Protein AF-A0A4R1WVF6-F1 (afdb_monomer_lite)

Structure (mmCIF, N/CA/C/O backbone):
data_AF-A0A4R1WVF6-F1
#
_entry.id   AF-A0A4R1WVF6-F1
#
loop_
_atom_site.group_PDB
_atom_site.id
_atom_site.type_symbol
_atom_site.label_atom_id
_atom_site.label_alt_id
_atom_site.label_comp_id
_atom_site.label_asym_id
_atom_site.label_entity_id
_atom_site.label_seq_id
_atom_site.pdbx_PDB_ins_code
_atom_site.Cartn_x
_atom_site.Cartn_y
_atom_site.Cartn_z
_atom_site.occupancy
_atom_site.B_iso_or_equiv
_atom_site.auth_seq_id
_atom_site.auth_comp_id
_atom_site.auth_asym_id
_atom_site.auth_atom_id
_atom_site.pdbx_PDB_model_num
ATOM 1 N N . MET A 1 1 ? -11.451 -0.029 1.224 1.00 90.88 1 MET A N 1
ATOM 2 C CA . MET A 1 1 ? -11.492 0.212 -0.246 1.00 90.88 1 MET A CA 1
ATOM 3 C C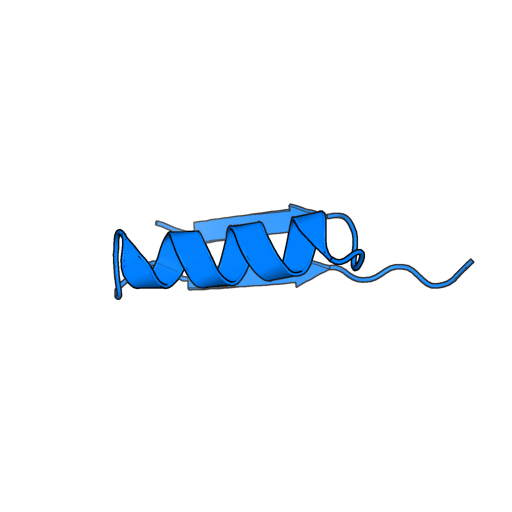 . MET A 1 1 ? -10.286 -0.465 -0.894 1.00 90.88 1 MET A C 1
ATOM 5 O O . MET A 1 1 ? -9.266 -0.567 -0.222 1.00 90.88 1 MET A O 1
ATOM 9 N N . ARG A 1 2 ? -10.379 -0.950 -2.144 1.00 96.44 2 ARG A N 1
ATOM 10 C CA . ARG A 1 2 ? -9.210 -1.484 -2.868 1.00 96.44 2 ARG A CA 1
ATOM 11 C C . ARG A 1 2 ? -8.638 -0.408 -3.785 1.00 96.44 2 ARG A C 1
ATOM 13 O O . ARG A 1 2 ? -9.353 0.093 -4.649 1.00 96.44 2 ARG A O 1
ATOM 20 N N . LEU A 1 3 ? -7.372 -0.061 -3.579 1.00 97.50 3 LEU A N 1
ATOM 21 C CA . LEU A 1 3 ? -6.647 0.945 -4.349 1.00 97.50 3 LEU A CA 1
ATOM 22 C C . LEU A 1 3 ? -5.576 0.256 -5.196 1.00 97.50 3 LEU A C 1
ATOM 24 O O . LEU A 1 3 ? -4.693 -0.411 -4.660 1.00 97.50 3 LEU A O 1
ATOM 28 N N . VAL A 1 4 ? -5.646 0.439 -6.513 1.00 97.94 4 VAL A N 1
ATOM 29 C CA . VAL A 1 4 ? -4.639 -0.061 -7.455 1.00 97.94 4 VAL A CA 1
ATOM 30 C C . VAL A 1 4 ? -3.847 1.121 -7.994 1.00 97.94 4 VAL A C 1
ATOM 32 O O . VAL A 1 4 ? -4.425 2.055 -8.546 1.00 97.94 4 VAL A O 1
ATOM 35 N N . ILE A 1 5 ? -2.529 1.075 -7.829 1.00 97.44 5 ILE A N 1
ATOM 36 C CA . ILE A 1 5 ? -1.592 2.095 -8.302 1.00 97.44 5 ILE A CA 1
ATOM 37 C C . ILE A 1 5 ? -0.728 1.465 -9.390 1.00 97.44 5 ILE A C 1
ATOM 39 O O . ILE A 1 5 ? -0.121 0.419 -9.173 1.00 97.44 5 ILE A O 1
ATOM 43 N N . ILE A 1 6 ? -0.676 2.096 -10.560 1.00 95.94 6 ILE A N 1
ATOM 44 C CA . ILE A 1 6 ? 0.106 1.652 -11.719 1.00 95.94 6 ILE A CA 1
ATOM 45 C C . ILE A 1 6 ? 1.240 2.659 -11.907 1.00 95.94 6 ILE A C 1
ATOM 47 O O . ILE A 1 6 ? 0.985 3.821 -12.215 1.00 95.94 6 ILE A O 1
ATOM 51 N N . GLY A 1 7 ? 2.482 2.218 -11.703 1.00 93.56 7 GLY A N 1
ATOM 52 C CA . GLY A 1 7 ? 3.673 3.067 -11.758 1.00 93.56 7 GLY A CA 1
ATOM 53 C C . GLY A 1 7 ? 4.464 3.022 -10.452 1.00 93.56 7 GLY A C 1
ATOM 54 O O . GLY A 1 7 ? 3.983 3.448 -9.406 1.00 93.56 7 GLY A O 1
ATOM 55 N N . GLY A 1 8 ? 5.695 2.512 -10.527 1.00 91.62 8 GLY A N 1
ATOM 56 C CA . GLY A 1 8 ? 6.580 2.281 -9.379 1.00 91.62 8 GLY A CA 1
ATOM 57 C C . GLY A 1 8 ? 7.519 3.432 -9.021 1.00 91.62 8 GLY A C 1
ATOM 58 O O . GLY A 1 8 ? 8.500 3.198 -8.326 1.00 91.62 8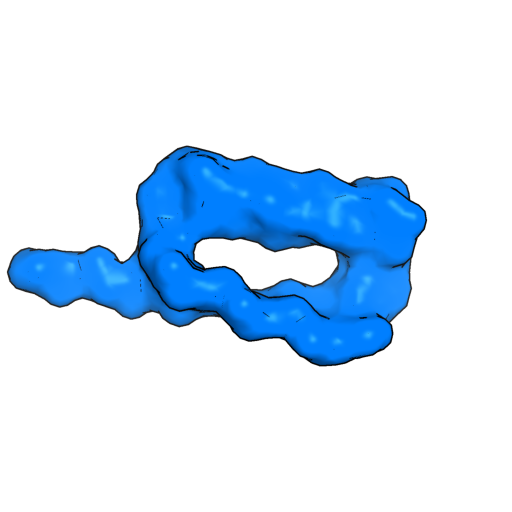 GLY A O 1
ATOM 59 N N . SER A 1 9 ? 7.273 4.642 -9.527 1.00 94.81 9 SER A N 1
ATOM 60 C CA . SER A 1 9 ? 8.067 5.815 -9.151 1.00 94.81 9 SER A CA 1
ATOM 61 C C . SER A 1 9 ? 7.735 6.276 -7.727 1.00 94.81 9 SER A C 1
ATOM 63 O O . SER A 1 9 ? 6.764 5.819 -7.113 1.00 94.81 9 SER A O 1
ATOM 65 N N . ASP A 1 10 ? 8.489 7.251 -7.220 1.00 96.69 10 ASP A N 1
ATOM 66 C CA . ASP A 1 10 ? 8.270 7.840 -5.893 1.00 96.69 10 ASP A CA 1
ATOM 67 C C . ASP A 1 10 ? 6.840 8.357 -5.700 1.00 96.69 10 ASP A C 1
ATOM 69 O O . ASP A 1 10 ? 6.286 8.267 -4.602 1.00 96.69 10 ASP A O 1
ATOM 73 N N . ALA A 1 11 ? 6.211 8.851 -6.771 1.00 96.19 11 ALA A N 1
ATOM 74 C CA . ALA A 1 11 ? 4.822 9.294 -6.745 1.00 96.19 11 ALA A CA 1
ATOM 75 C C . ALA A 1 11 ? 3.862 8.137 -6.420 1.00 96.19 11 ALA A C 1
ATOM 77 O O . ALA A 1 11 ? 2.992 8.285 -5.561 1.00 96.19 11 ALA A O 1
ATOM 78 N N . GLY A 1 12 ? 4.045 6.976 -7.058 1.00 96.12 12 GLY A N 1
ATOM 79 C CA . GLY A 1 12 ? 3.215 5.794 -6.821 1.00 96.12 12 GLY A CA 1
ATOM 80 C C . GLY A 1 12 ? 3.388 5.237 -5.408 1.00 96.12 12 GLY A C 1
ATOM 81 O O . GLY A 1 12 ? 2.407 4.951 -4.718 1.00 96.12 12 GLY A O 1
ATOM 82 N N . ILE A 1 13 ? 4.634 5.168 -4.936 1.00 96.69 13 ILE A N 1
ATOM 83 C CA . ILE A 1 13 ? 4.958 4.714 -3.577 1.00 96.69 13 ILE A CA 1
ATOM 84 C C . ILE A 1 13 ? 4.369 5.673 -2.533 1.00 96.69 13 ILE A C 1
ATOM 86 O O . ILE A 1 13 ? 3.691 5.242 -1.596 1.00 96.69 13 ILE A O 1
ATOM 90 N N . THR A 1 14 ? 4.566 6.982 -2.713 1.00 98.06 14 THR A N 1
ATOM 91 C CA . THR A 1 14 ? 4.070 8.008 -1.785 1.00 98.06 14 THR A CA 1
ATOM 92 C C . THR A 1 14 ? 2.546 8.005 -1.714 1.00 98.06 14 THR A C 1
ATOM 94 O O . THR A 1 14 ? 1.988 8.075 -0.617 1.00 98.06 14 THR A O 1
ATOM 97 N N . ALA A 1 15 ? 1.859 7.868 -2.853 1.00 97.38 15 ALA A N 1
ATOM 98 C CA . ALA A 1 15 ? 0.403 7.775 -2.894 1.00 97.38 15 ALA A CA 1
ATOM 99 C C . ALA A 1 15 ? -0.119 6.563 -2.102 1.00 97.38 15 ALA A C 1
ATOM 101 O O . ALA A 1 15 ? -1.049 6.706 -1.308 1.00 97.38 15 ALA A O 1
ATOM 102 N N . GLY A 1 16 ? 0.513 5.392 -2.245 1.00 97.31 16 GLY A N 1
ATOM 103 C CA . GLY A 1 16 ? 0.128 4.182 -1.511 1.00 97.31 16 GLY A CA 1
ATOM 104 C C . GLY A 1 16 ? 0.321 4.301 0.003 1.00 97.31 16 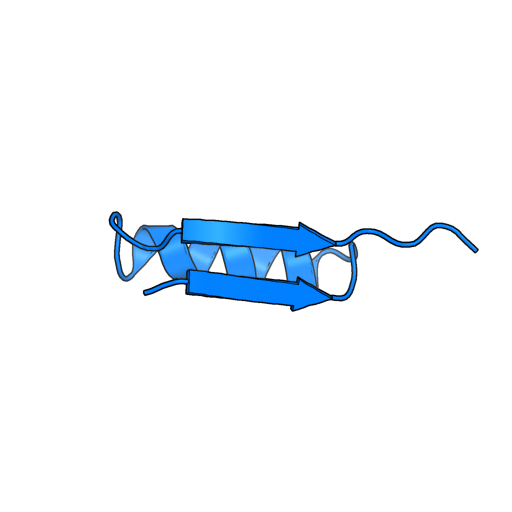GLY A C 1
ATOM 105 O O . GLY A 1 16 ? -0.563 3.932 0.779 1.00 97.31 16 GLY A O 1
ATOM 106 N N . LEU A 1 17 ? 1.446 4.877 0.436 1.00 97.69 17 LEU A N 1
ATOM 107 C CA . LEU A 1 17 ? 1.710 5.126 1.855 1.00 97.69 17 LEU A CA 1
ATOM 108 C C . LEU A 1 17 ? 0.718 6.134 2.447 1.00 97.69 17 LEU A C 1
ATOM 110 O O . LEU A 1 17 ?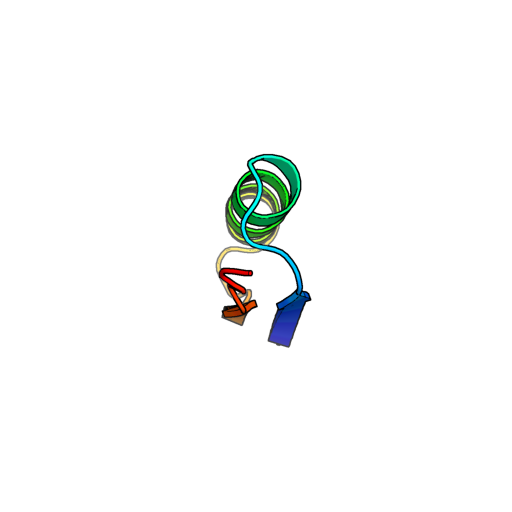 0.176 5.903 3.529 1.00 97.69 17 LEU A O 1
ATOM 114 N N . ARG A 1 18 ? 0.435 7.229 1.729 1.00 98.00 18 ARG A N 1
ATOM 115 C CA . ARG A 1 18 ? -0.547 8.234 2.159 1.00 98.00 18 ARG A CA 1
ATOM 116 C C . ARG A 1 18 ? -1.960 7.668 2.239 1.00 98.00 18 ARG A C 1
ATOM 118 O O . ARG A 1 18 ? -2.666 7.995 3.187 1.00 98.00 18 ARG A O 1
ATOM 125 N N . ALA A 1 19 ? -2.343 6.779 1.325 1.00 98.00 19 ALA A N 1
ATOM 126 C CA . ALA A 1 19 ? -3.646 6.124 1.367 1.00 98.00 19 ALA A CA 1
ATOM 127 C C . ALA A 1 19 ? -3.849 5.321 2.664 1.00 98.00 19 ALA A C 1
ATOM 129 O O . ALA A 1 19 ? -4.883 5.469 3.308 1.00 98.00 19 ALA A O 1
ATOM 130 N N . ARG A 1 20 ? -2.842 4.554 3.112 1.00 97.38 20 ARG A N 1
ATOM 131 C CA . ARG A 1 20 ? -2.911 3.823 4.395 1.00 97.38 20 ARG A CA 1
ATOM 132 C C . ARG A 1 20 ? -2.850 4.720 5.630 1.00 97.38 20 ARG A C 1
ATOM 134 O O . ARG A 1 20 ? -3.389 4.354 6.666 1.00 97.38 20 ARG A O 1
ATOM 141 N N . GLN A 1 21 ? -2.187 5.873 5.549 1.00 98.25 21 GLN A N 1
ATOM 142 C CA . GLN A 1 21 ? -2.202 6.853 6.643 1.00 98.25 21 GLN A CA 1
ATOM 143 C C . GLN A 1 21 ? -3.571 7.523 6.792 1.00 98.25 21 GLN A C 1
ATOM 145 O O . GLN A 1 21 ? -3.976 7.827 7.908 1.00 98.25 21 GLN A O 1
ATOM 150 N N . PHE A 1 22 ? -4.261 7.764 5.675 1.00 98.12 22 PHE A N 1
ATOM 151 C CA . PHE A 1 22 ? -5.595 8.357 5.659 1.00 98.12 22 PHE A CA 1
ATOM 152 C C . PHE A 1 22 ? -6.675 7.356 6.091 1.00 98.12 22 PHE A C 1
ATOM 154 O O . PHE A 1 22 ? -7.489 7.666 6.956 1.00 98.12 22 PHE A O 1
ATOM 161 N N . ASP A 1 23 ? -6.653 6.150 5.523 1.00 98.19 23 ASP A N 1
ATOM 162 C CA . ASP A 1 23 ? -7.515 5.032 5.906 1.00 98.19 23 ASP A CA 1
ATOM 163 C C . ASP A 1 23 ? -6.661 3.758 6.057 1.00 98.19 23 ASP A C 1
ATOM 165 O O . ASP A 1 23 ? -6.297 3.135 5.047 1.00 98.19 23 ASP A O 1
ATOM 169 N N . PRO A 1 24 ? -6.369 3.334 7.305 1.00 97.50 24 PRO A N 1
ATOM 170 C CA . PRO A 1 24 ? -5.581 2.134 7.591 1.00 97.50 24 PRO A CA 1
ATOM 171 C C . PRO A 1 24 ? -6.168 0.835 7.030 1.00 97.50 24 PRO A C 1
ATOM 173 O O . PRO A 1 24 ? -5.441 -0.148 6.893 1.00 97.50 24 PRO A O 1
ATOM 176 N N . THR A 1 25 ? -7.459 0.813 6.687 1.00 98.06 25 THR A N 1
ATOM 177 C CA . THR A 1 25 ? -8.128 -0.357 6.102 1.00 98.06 25 THR A CA 1
ATOM 178 C C . THR A 1 25 ? -7.999 -0.426 4.576 1.00 98.06 25 THR A C 1
ATOM 180 O O . THR A 1 25 ? -8.500 -1.364 3.950 1.00 98.06 25 THR A O 1
ATOM 183 N N . THR A 1 26 ? -7.321 0.544 3.950 1.00 98.00 26 THR A N 1
ATOM 184 C CA . THR A 1 26 ? -7.100 0.554 2.501 1.00 98.00 26 THR A CA 1
ATOM 185 C C . THR A 1 26 ? -6.198 -0.602 2.068 1.00 98.00 26 THR A C 1
ATOM 187 O O . THR A 1 26 ? -5.023 -0.692 2.441 1.00 98.00 26 THR A O 1
ATOM 190 N N . ASP A 1 27 ? -6.732 -1.453 1.193 1.00 98.31 27 ASP A N 1
ATOM 191 C CA . ASP A 1 27 ? -5.986 -2.516 0.528 1.00 98.31 27 ASP A CA 1
ATOM 192 C C . ASP A 1 27 ? -5.274 -1.945 -0.709 1.00 98.31 27 ASP A C 1
ATOM 194 O O . ASP A 1 27 ? -5.898 -1.699 -1.745 1.00 98.31 27 ASP A O 1
ATOM 198 N N . VAL A 1 28 ? -3.975 -1.666 -0.570 1.00 98.06 28 VAL A N 1
ATOM 199 C CA . VAL A 1 28 ? -3.138 -1.023 -1.594 1.00 98.06 28 VAL A CA 1
ATOM 200 C C . VAL A 1 28 ? -2.369 -2.075 -2.387 1.00 98.06 28 VAL A C 1
ATOM 202 O O . VAL A 1 28 ? -1.591 -2.837 -1.817 1.00 98.06 28 VAL A O 1
ATOM 205 N N . HIS A 1 29 ? -2.528 -2.052 -3.710 1.00 97.81 29 HIS A N 1
ATOM 206 C CA . HIS A 1 29 ? -1.781 -2.874 -4.664 1.00 97.81 29 HIS A CA 1
ATOM 207 C C . HIS A 1 29 ? -0.968 -1.956 -5.579 1.00 97.81 29 HIS A C 1
ATOM 209 O O . HIS A 1 29 ? -1.546 -1.167 -6.326 1.00 97.81 29 HIS A O 1
ATOM 215 N N . LEU A 1 30 ? 0.362 -2.052 -5.522 1.00 96.81 30 LEU A N 1
ATO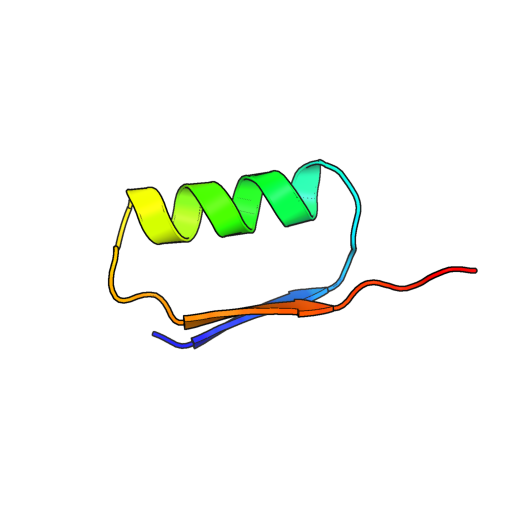M 216 C CA . LEU A 1 30 ? 1.272 -1.295 -6.385 1.00 96.81 30 LEU A CA 1
ATOM 217 C C . LEU A 1 30 ? 1.786 -2.197 -7.507 1.00 96.81 30 LEU A C 1
ATOM 219 O O . LEU A 1 30 ? 2.453 -3.197 -7.249 1.00 96.81 30 LEU A O 1
ATOM 223 N N . VAL A 1 31 ? 1.501 -1.820 -8.749 1.00 96.81 31 VAL A N 1
ATOM 224 C CA . VAL A 1 31 ? 2.021 -2.486 -9.941 1.00 96.81 31 VAL A CA 1
ATOM 225 C C . VAL A 1 31 ? 3.220 -1.699 -10.451 1.00 96.81 31 VAL A C 1
ATOM 227 O O . VAL A 1 31 ? 3.104 -0.544 -10.871 1.00 96.81 31 VAL A O 1
ATOM 230 N N . VAL A 1 32 ? 4.383 -2.338 -10.390 1.00 94.56 32 VAL A N 1
ATOM 231 C CA . VAL A 1 32 ? 5.653 -1.804 -10.882 1.00 94.56 32 VAL A CA 1
ATOM 232 C C . VAL A 1 32 ? 5.925 -2.332 -12.287 1.00 94.56 32 VAL A C 1
ATOM 234 O O . VAL A 1 32 ? 5.674 -3.501 -12.572 1.00 94.56 32 VAL A O 1
ATOM 237 N N . PHE A 1 33 ? 6.453 -1.475 -13.158 1.00 85.88 33 PHE A N 1
ATOM 238 C CA . PHE A 1 33 ? 6.904 -1.857 -14.493 1.00 85.88 33 PHE A CA 1
ATOM 239 C C . PHE A 1 33 ? 8.358 -1.426 -14.637 1.00 85.88 33 PHE A C 1
ATOM 241 O O . PHE A 1 33 ? 8.691 -0.268 -14.384 1.00 85.88 33 PHE A O 1
ATOM 248 N N . LEU A 1 34 ? 9.208 -2.377 -15.006 1.00 78.75 34 LEU A N 1
ATOM 249 C CA . LEU A 1 34 ? 10.557 -2.128 -15.497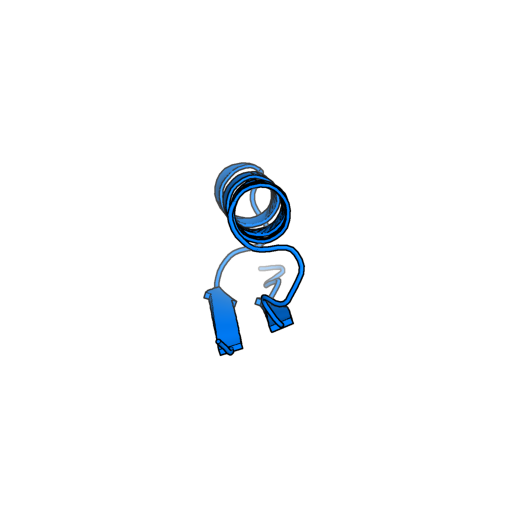 1.00 78.75 34 LEU A CA 1
ATOM 250 C C . LEU A 1 34 ? 10.466 -2.122 -17.021 1.00 78.75 34 LEU A C 1
ATOM 252 O O . LEU A 1 34 ? 9.815 -3.001 -17.590 1.00 78.75 34 LEU A O 1
ATOM 256 N N . HIS A 1 35 ? 11.048 -1.103 -17.646 1.00 68.69 35 HIS A N 1
ATOM 257 C CA . HIS A 1 35 ? 11.172 -1.049 -19.098 1.00 68.69 35 HIS A CA 1
ATOM 258 C C . HIS A 1 35 ? 12.327 -1.936 -19.573 1.00 68.69 35 HIS A C 1
ATOM 260 O O . HIS A 1 35 ? 13.311 -2.065 -18.809 1.00 68.69 35 HIS A O 1
#

pLDDT: mean 95.13, std 5.96, range [68.69, 98.31]

Radius of gyration: 9.67 Å; chains: 1; bounding box: 23×12×27 Å

Foldseek 3Di:
DEAEFEEDDPVSVVVQVVVCVVPVPYHYHYHYDDD

Sequence (35 aa):
MRLVIIGGSDAGITAGLRARQFDPTTDVHLVVFLH

Secondary structure (DSSP, 8-state):
-EEEEE--SHHHHHHHHHHHHH-TT-EEEEE----